Protein AF-A0A6I7XPB6-F1 (afdb_monomer_lite)

pLDDT: mean 85.73, std 12.7, range [32.16, 96.56]

Sequence (117 aa):
MWDAAPVWDRATEDLSVWDRSSEDLSVWDRTAGELAVWDSGAGDLAVWDSASKDLAVWDSAPGDLAVWDSVSEDLAVWDAGSGDLAVWDATPGDLSVWDAASDDLSVWDRAPQPLAA

Secondary structure (DSSP, 8-state):
---SPPEE---SS-EEEEE-SSS-EEEEE--SS-EEEEE-SSS-EEEEESS-SEEEEEE-SBS-EEEEESS-SEEEEEE-SBS-EEEEE-SSSEEEEEE--SS-EEEEE-PPPP---

Radius of gyration: 14.01 Å; chains: 1; bounding box: 43×30×38 Å

Foldseek 3Di:
DQPDDEADDDEQEEDEEEDAAQGEYHYEDEYQEEYHYEEDHEEEYHYHYEHYQEYHYAYAYAYEYAYAYAHYQYYHYHYNYADEYHEAANDCHHYHDDYPYDDYYHYDYNHDDPPDD

Structure (mmCIF, N/CA/C/O backbone):
data_AF-A0A6I7XPB6-F1
#
_entry.id   AF-A0A6I7XPB6-F1
#
loop_
_atom_site.group_PDB
_atom_site.id
_atom_site.type_symbol
_atom_site.label_atom_id
_atom_site.label_alt_id
_atom_site.label_comp_id
_atom_site.label_asym_id
_atom_site.label_entity_id
_atom_site.label_seq_id
_atom_site.pdbx_PDB_ins_code
_atom_site.Cartn_x
_atom_site.Cartn_y
_atom_site.Cartn_z
_atom_site.occupancy
_atom_site.B_iso_or_equiv
_atom_site.auth_seq_id
_atom_site.auth_comp_id
_atom_site.auth_asym_id
_atom_site.auth_atom_id
_atom_site.pdbx_PDB_model_num
ATOM 1 N N . MET A 1 1 ? 19.956 -5.122 -3.335 1.00 32.16 1 MET A N 1
ATOM 2 C CA . MET A 1 1 ? 20.841 -4.086 -2.760 1.00 32.16 1 MET A CA 1
ATOM 3 C C . MET A 1 1 ? 19.928 -2.882 -2.758 1.00 32.16 1 MET A C 1
ATOM 5 O O . MET A 1 1 ? 19.609 -2.437 -3.842 1.00 32.16 1 MET A O 1
ATOM 9 N N . TRP A 1 2 ? 19.330 -2.535 -1.615 1.00 44.88 2 TRP A N 1
ATOM 10 C CA . TRP A 1 2 ? 18.354 -1.441 -1.545 1.00 44.88 2 TRP A CA 1
ATOM 11 C C . TRP A 1 2 ? 19.139 -0.129 -1.655 1.00 44.88 2 TRP A C 1
ATOM 13 O O . TRP A 1 2 ? 19.756 0.292 -0.675 1.00 44.88 2 TRP A O 1
ATOM 23 N N . ASP A 1 3 ? 19.254 0.413 -2.868 1.00 49.19 3 ASP A N 1
ATOM 24 C CA . ASP A 1 3 ? 20.125 1.559 -3.164 1.00 49.19 3 ASP A CA 1
ATOM 25 C C . ASP A 1 3 ? 19.446 2.926 -2.920 1.00 49.19 3 ASP A C 1
ATOM 27 O O . ASP A 1 3 ? 20.149 3.936 -2.825 1.00 49.19 3 ASP A O 1
ATOM 31 N N . ALA A 1 4 ? 18.131 2.971 -2.663 1.00 63.94 4 ALA A N 1
ATOM 32 C CA . ALA A 1 4 ? 17.448 4.192 -2.238 1.00 63.94 4 ALA A CA 1
ATOM 33 C C . ALA A 1 4 ? 17.372 4.323 -0.706 1.00 63.94 4 ALA A C 1
ATOM 35 O O . ALA A 1 4 ? 17.166 3.361 0.040 1.00 63.94 4 ALA A O 1
ATOM 36 N N . ALA A 1 5 ? 17.536 5.550 -0.206 1.00 72.62 5 ALA A N 1
ATOM 37 C CA . ALA A 1 5 ? 17.377 5.834 1.214 1.00 72.62 5 ALA A CA 1
ATOM 38 C C . ALA A 1 5 ? 15.883 5.784 1.604 1.00 72.62 5 ALA A C 1
ATOM 40 O O . ALA A 1 5 ? 15.083 6.468 0.968 1.00 72.62 5 ALA A O 1
ATOM 41 N N . PRO A 1 6 ? 15.500 5.052 2.667 1.00 83.00 6 PRO A N 1
ATOM 42 C CA . PRO A 1 6 ? 14.108 4.968 3.110 1.00 83.00 6 PRO A CA 1
ATOM 43 C C . PRO A 1 6 ? 13.545 6.330 3.541 1.00 83.00 6 PRO A C 1
ATOM 45 O O . PRO A 1 6 ? 14.239 7.121 4.194 1.00 83.00 6 PRO A O 1
ATOM 48 N N . VAL A 1 7 ? 12.267 6.572 3.241 1.00 89.19 7 VAL A N 1
ATOM 49 C CA . VAL A 1 7 ? 11.501 7.706 3.771 1.00 89.19 7 VAL A CA 1
ATOM 50 C C . VAL A 1 7 ? 11.087 7.373 5.200 1.00 89.19 7 VAL A C 1
ATOM 52 O O . VAL A 1 7 ? 10.424 6.371 5.442 1.00 89.19 7 VAL A O 1
ATOM 55 N N . TRP A 1 8 ? 11.490 8.213 6.152 1.00 89.56 8 TRP A N 1
ATOM 56 C CA . TRP A 1 8 ? 11.113 8.077 7.557 1.00 89.56 8 TRP A CA 1
ATOM 57 C C . TRP A 1 8 ? 10.365 9.314 8.007 1.00 89.56 8 TRP A C 1
ATOM 59 O O . TRP A 1 8 ? 10.982 10.380 8.097 1.00 89.56 8 TRP A O 1
ATOM 69 N N . ASP A 1 9 ? 9.110 9.146 8.405 1.00 85.88 9 ASP A N 1
ATOM 70 C CA . ASP A 1 9 ? 8.369 10.202 9.076 1.00 85.88 9 ASP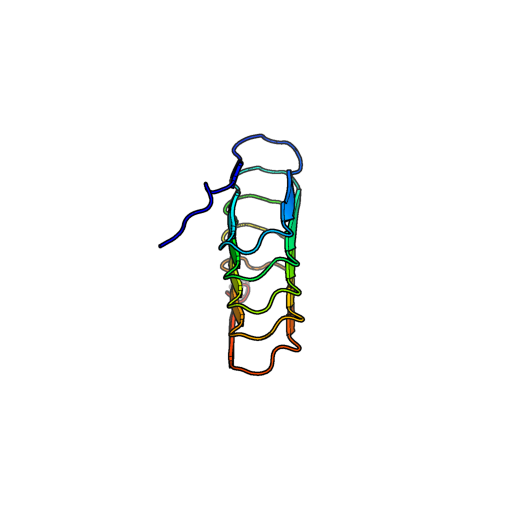 A CA 1
ATOM 71 C C . ASP A 1 9 ? 7.992 9.844 10.519 1.00 85.88 9 ASP A C 1
ATOM 73 O O . ASP A 1 9 ? 7.827 8.688 10.925 1.00 85.88 9 ASP A O 1
ATOM 77 N N . ARG A 1 10 ? 8.000 10.883 11.350 1.00 82.56 10 ARG A N 1
ATOM 78 C CA . ARG A 1 10 ? 7.633 10.868 12.772 1.00 82.56 10 ARG A CA 1
ATOM 79 C C . ARG A 1 10 ? 6.897 12.152 13.168 1.00 82.56 10 ARG A C 1
ATOM 81 O O . ARG A 1 10 ? 6.817 12.447 14.364 1.00 82.56 10 ARG A O 1
ATOM 88 N N . ALA A 1 11 ? 6.471 12.963 12.202 1.00 76.81 11 ALA A N 1
ATOM 89 C CA . ALA A 1 11 ? 5.681 14.154 12.461 1.00 76.81 11 ALA A CA 1
ATOM 90 C C . ALA A 1 11 ? 4.271 13.777 12.956 1.00 76.81 11 ALA A C 1
ATOM 92 O O . ALA A 1 11 ? 3.945 12.617 13.173 1.00 76.81 11 ALA A O 1
ATOM 93 N N . THR A 1 12 ? 3.432 14.769 13.229 1.00 74.81 12 THR A N 1
ATOM 94 C CA . THR A 1 12 ? 2.004 14.554 13.536 1.00 74.81 12 THR A CA 1
ATOM 95 C C . THR A 1 12 ? 1.116 15.133 12.437 1.00 74.81 12 THR A C 1
ATOM 97 O O . THR A 1 12 ? -0.032 15.479 12.695 1.00 74.81 12 THR A O 1
ATOM 100 N N . GLU A 1 13 ? 1.696 15.342 11.262 1.00 84.88 13 GLU A N 1
ATOM 101 C CA . GLU A 1 13 ? 1.070 15.943 10.090 1.00 84.88 13 GLU A CA 1
ATOM 102 C C . GLU A 1 13 ? 0.915 14.862 9.020 1.00 84.88 13 GLU A C 1
ATOM 104 O O . GLU A 1 13 ? 1.476 13.779 9.164 1.00 84.88 13 GLU A O 1
ATOM 109 N N . ASP A 1 14 ? 0.148 15.162 7.977 1.00 90.75 14 ASP A N 1
ATOM 110 C CA . ASP A 1 14 ? -0.077 14.228 6.877 1.00 90.75 14 ASP A CA 1
ATOM 111 C C . ASP A 1 14 ? 1.197 14.079 6.034 1.00 90.75 14 ASP A C 1
ATOM 113 O O . ASP A 1 14 ? 1.869 15.072 5.717 1.00 90.75 14 ASP A O 1
ATOM 117 N N . LEU A 1 15 ? 1.505 12.847 5.629 1.00 90.50 15 LEU A N 1
ATOM 118 C CA . LEU A 1 15 ? 2.636 12.533 4.766 1.00 90.50 15 LEU A CA 1
ATOM 119 C C . LEU A 1 15 ? 2.149 12.110 3.382 1.00 90.50 15 LEU A C 1
ATOM 121 O O . LEU A 1 15 ? 1.293 11.244 3.220 1.00 90.50 15 LEU A O 1
ATOM 125 N N . SER A 1 16 ? 2.752 12.693 2.350 1.00 93.06 16 SER A N 1
ATOM 126 C CA . SER A 1 16 ? 2.578 12.242 0.971 1.00 93.06 16 SER A CA 1
ATOM 127 C C . SER A 1 16 ? 3.930 11.912 0.355 1.00 93.06 16 SER A C 1
ATOM 129 O O . SER A 1 16 ? 4.791 12.787 0.228 1.00 93.06 16 SER A O 1
ATOM 131 N N . VAL A 1 17 ? 4.108 10.656 -0.048 1.00 93.00 17 VAL A N 1
ATOM 132 C CA . VAL A 1 17 ? 5.304 10.159 -0.732 1.00 93.00 17 VAL A CA 1
ATOM 133 C C . VAL A 1 17 ? 4.974 9.898 -2.190 1.00 93.00 17 VAL A C 1
ATOM 135 O O . VAL A 1 17 ? 3.951 9.305 -2.517 1.00 93.00 17 VAL A O 1
ATOM 138 N N . TRP A 1 18 ? 5.863 10.346 -3.070 1.00 94.12 18 TRP A N 1
ATOM 139 C CA . TRP A 1 18 ? 5.773 10.070 -4.492 1.00 94.12 18 TRP A CA 1
ATOM 140 C C . TRP A 1 18 ? 7.120 9.597 -5.011 1.00 94.12 18 TRP A C 1
ATOM 142 O O . TRP A 1 18 ? 8.079 10.374 -4.978 1.00 94.12 18 TRP A O 1
ATOM 152 N N . ASP A 1 19 ? 7.159 8.402 -5.593 1.00 91.75 19 ASP A N 1
ATOM 153 C CA . ASP A 1 19 ? 8.331 7.889 -6.292 1.00 91.75 19 ASP A CA 1
ATOM 154 C C . ASP A 1 19 ? 8.070 7.605 -7.783 1.00 91.75 19 ASP A C 1
ATOM 156 O O . ASP A 1 19 ? 6.951 7.358 -8.244 1.00 91.75 19 ASP A O 1
ATOM 160 N N . ARG A 1 20 ? 9.119 7.815 -8.583 1.00 91.75 20 ARG A N 1
ATOM 161 C CA . ARG A 1 20 ? 9.185 7.477 -10.020 1.00 91.75 20 ARG A CA 1
ATOM 162 C C . ARG A 1 20 ? 10.578 6.969 -10.393 1.00 91.75 20 ARG A C 1
ATOM 164 O O . ARG A 1 20 ? 11.007 7.134 -11.539 1.00 91.75 20 ARG A O 1
ATOM 171 N N . SER A 1 21 ? 11.354 6.541 -9.406 1.00 86.69 21 SER A N 1
ATOM 172 C CA . SER A 1 21 ? 12.738 6.141 -9.602 1.00 86.69 21 SER A CA 1
ATOM 173 C C . SER A 1 21 ? 12.790 4.755 -10.253 1.00 86.69 21 SER A C 1
ATOM 175 O O . SER A 1 21 ? 11.789 4.228 -10.718 1.00 86.69 21 SER A O 1
ATOM 177 N N . SER A 1 22 ? 13.971 4.177 -10.415 1.00 86.25 22 SER A N 1
ATOM 178 C CA . SER A 1 22 ? 14.084 2.768 -10.827 1.00 86.25 22 SER A CA 1
ATOM 179 C C . SER A 1 22 ? 14.816 1.971 -9.754 1.00 86.25 22 SER A C 1
ATOM 181 O O . SER A 1 22 ? 15.638 1.110 -10.063 1.00 86.25 22 SER A O 1
ATOM 183 N N . GLU A 1 23 ? 14.583 2.370 -8.507 1.00 88.69 23 GLU A N 1
ATOM 184 C CA . GLU A 1 23 ? 15.158 1.808 -7.296 1.00 88.69 23 GLU A CA 1
ATOM 185 C C . GLU A 1 23 ? 14.016 1.466 -6.335 1.00 88.69 23 GLU A C 1
ATOM 187 O O . GLU A 1 23 ? 12.958 2.089 -6.385 1.00 88.69 23 GLU A O 1
ATOM 192 N N . ASP A 1 24 ? 14.250 0.497 -5.451 1.00 91.31 24 ASP A N 1
ATOM 193 C CA . ASP A 1 24 ? 13.258 0.080 -4.458 1.00 91.31 24 ASP A CA 1
ATOM 194 C C . ASP A 1 24 ? 12.918 1.233 -3.503 1.00 91.31 24 ASP A C 1
ATOM 196 O O . ASP A 1 24 ? 13.820 1.890 -2.969 1.00 91.31 24 ASP A O 1
ATOM 200 N N . LEU A 1 25 ? 11.634 1.440 -3.213 1.00 91.38 25 LEU A N 1
ATOM 201 C CA . LEU A 1 25 ? 11.170 2.439 -2.257 1.00 91.38 25 LEU A CA 1
ATOM 202 C C . LEU A 1 25 ? 10.777 1.769 -0.939 1.00 91.38 25 LEU A C 1
ATOM 204 O O . LEU A 1 25 ? 10.043 0.788 -0.883 1.00 91.38 25 LEU A O 1
ATOM 208 N N . SER A 1 26 ? 11.229 2.343 0.174 1.00 93.62 26 SER A N 1
ATOM 209 C CA . SER A 1 26 ? 10.759 1.964 1.506 1.00 93.62 26 SER A CA 1
ATOM 210 C C . SER A 1 26 ? 10.237 3.186 2.249 1.00 93.62 26 SER A C 1
ATOM 212 O O . SER A 1 26 ? 10.979 4.152 2.450 1.00 93.62 26 SER A O 1
ATOM 214 N N . VAL A 1 27 ? 8.981 3.131 2.687 1.00 92.69 27 VAL A N 1
ATOM 215 C CA . VAL A 1 27 ? 8.314 4.179 3.466 1.00 92.69 27 VAL A CA 1
ATOM 216 C C . VAL A 1 27 ? 8.016 3.656 4.859 1.00 92.69 27 VAL A C 1
ATOM 218 O O . VAL A 1 27 ? 7.425 2.593 5.028 1.00 92.69 27 VAL A O 1
ATOM 221 N N . TRP A 1 28 ? 8.426 4.421 5.864 1.00 92.56 28 TRP A N 1
ATOM 222 C CA . TRP A 1 28 ? 8.109 4.159 7.255 1.00 92.56 28 TRP A CA 1
ATOM 223 C C . TRP A 1 28 ? 7.438 5.372 7.880 1.00 92.56 28 TRP A C 1
ATOM 225 O O . TRP A 1 28 ? 8.077 6.416 8.060 1.00 92.56 28 TRP A O 1
ATOM 235 N N . ASP A 1 29 ? 6.198 5.181 8.312 1.00 89.56 29 ASP A N 1
ATOM 236 C CA . ASP A 1 29 ? 5.386 6.198 8.961 1.00 89.56 29 ASP A CA 1
ATOM 237 C C . ASP A 1 29 ? 5.021 5.807 10.398 1.00 89.56 29 ASP A C 1
ATOM 239 O O . ASP A 1 29 ? 4.813 4.638 10.729 1.00 89.56 29 ASP A O 1
ATOM 243 N N . ARG A 1 30 ? 5.032 6.796 11.295 1.00 87.06 30 ARG A N 1
ATOM 244 C CA . ARG A 1 30 ? 4.581 6.658 12.695 1.00 87.06 30 ARG A CA 1
ATOM 245 C C . ARG A 1 30 ? 3.812 7.884 13.165 1.00 87.06 30 ARG A C 1
ATOM 247 O O . ARG A 1 30 ? 3.902 8.253 14.343 1.00 87.06 30 ARG A O 1
ATOM 254 N N . THR A 1 31 ? 3.170 8.572 12.240 1.00 78.94 31 THR A N 1
ATOM 255 C CA . THR A 1 31 ? 2.438 9.802 12.507 1.00 78.94 31 THR A CA 1
ATOM 256 C C . THR A 1 31 ? 1.022 9.496 12.969 1.00 78.94 31 THR A C 1
ATOM 258 O O . THR A 1 31 ? 0.643 8.346 13.080 1.00 78.94 31 THR A O 1
ATOM 261 N N . ALA A 1 32 ? 0.256 10.526 13.325 1.00 77.62 32 ALA A N 1
ATOM 262 C CA . ALA A 1 32 ? -1.174 10.398 13.627 1.00 77.62 32 ALA A CA 1
ATOM 263 C C . ALA A 1 32 ? -2.048 11.040 12.528 1.00 77.62 32 ALA A C 1
ATOM 265 O O . ALA A 1 32 ? -3.227 11.330 12.765 1.00 77.62 32 ALA A O 1
ATOM 266 N N . GLY A 1 33 ? -1.429 11.378 11.392 1.00 85.69 33 GLY A N 1
ATOM 267 C CA . GLY A 1 33 ? -2.061 12.005 10.234 1.00 85.69 33 GLY A CA 1
ATOM 268 C C . GLY A 1 33 ? -2.518 10.968 9.215 1.00 85.69 33 GLY A C 1
ATOM 269 O O . GLY A 1 33 ? -2.710 9.802 9.555 1.00 85.69 33 GLY A O 1
ATOM 270 N N . GLU A 1 34 ? -2.722 11.417 7.984 1.00 91.38 34 GLU A N 1
ATOM 271 C CA . GLU A 1 34 ? -2.946 10.553 6.819 1.00 91.38 34 GLU A CA 1
ATOM 272 C C . GLU A 1 34 ? -1.604 10.212 6.146 1.00 91.38 34 GLU A C 1
ATOM 274 O O . GLU A 1 34 ? -0.755 11.095 5.978 1.00 91.38 34 GLU A O 1
ATOM 279 N N . LEU 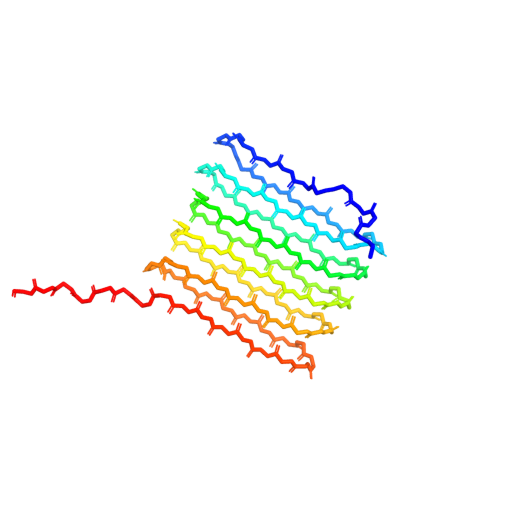A 1 35 ? -1.424 8.958 5.716 1.00 92.62 35 LEU A N 1
ATOM 280 C CA . LEU A 1 35 ? -0.299 8.538 4.878 1.00 92.62 35 LEU A CA 1
ATOM 281 C C . LEU A 1 35 ? -0.791 8.201 3.469 1.00 92.62 35 LEU A C 1
ATOM 283 O O . LEU A 1 35 ? -1.596 7.294 3.271 1.00 92.62 35 LEU A O 1
ATOM 287 N N . ALA A 1 36 ? -0.248 8.896 2.471 1.00 95.00 36 ALA A N 1
ATOM 288 C CA . ALA A 1 36 ? -0.464 8.591 1.062 1.00 95.00 36 ALA A CA 1
ATOM 289 C C . ALA A 1 36 ? 0.863 8.258 0.370 1.00 95.00 36 ALA A C 1
ATOM 291 O O . ALA A 1 36 ? 1.781 9.082 0.344 1.00 95.00 36 ALA A O 1
ATOM 292 N N . VAL A 1 37 ? 0.959 7.077 -0.239 1.00 95.19 37 VAL A N 1
ATOM 293 C CA . VAL A 1 37 ? 2.133 6.643 -1.009 1.00 95.19 37 VAL A CA 1
ATOM 294 C C . VAL A 1 37 ? 1.735 6.383 -2.455 1.00 95.19 37 VAL A C 1
ATOM 296 O O . VAL A 1 37 ? 0.804 5.625 -2.725 1.00 95.19 37 VAL A O 1
ATOM 299 N N . TRP A 1 38 ? 2.453 7.018 -3.382 1.00 96.31 38 TRP A N 1
ATOM 300 C CA . TRP A 1 38 ? 2.350 6.756 -4.813 1.00 96.31 38 TRP A CA 1
ATOM 301 C C . TRP A 1 38 ? 3.668 6.275 -5.379 1.00 96.31 38 TRP A C 1
ATOM 303 O O . TRP A 1 38 ? 4.659 7.009 -5.311 1.00 96.31 38 TRP A O 1
ATOM 313 N N . ASP A 1 39 ? 3.648 5.102 -5.999 1.00 93.38 39 ASP A N 1
ATOM 314 C CA . ASP A 1 39 ? 4.783 4.592 -6.748 1.00 93.38 39 ASP A CA 1
ATOM 315 C C . ASP A 1 39 ? 4.421 4.258 -8.200 1.00 93.38 39 ASP A C 1
ATOM 317 O O . ASP A 1 39 ? 3.351 3.762 -8.561 1.00 93.38 39 ASP A O 1
ATOM 321 N N . SER A 1 40 ? 5.330 4.661 -9.071 1.00 92.31 40 SER A N 1
ATOM 322 C CA . SER A 1 40 ? 5.310 4.402 -10.510 1.00 92.31 40 SER A CA 1
ATOM 323 C C . SER A 1 40 ? 6.722 4.162 -11.042 1.00 92.31 40 SER A C 1
ATOM 325 O O . SER A 1 40 ? 6.960 4.256 -12.252 1.00 92.31 40 SER A O 1
ATOM 327 N N . GLY A 1 41 ? 7.673 3.952 -10.129 1.00 86.44 41 GLY A N 1
ATOM 328 C CA . GLY A 1 41 ? 9.040 3.588 -10.421 1.00 86.44 41 GLY A CA 1
ATOM 329 C C . GLY A 1 41 ? 9.158 2.163 -10.942 1.00 86.44 41 GLY A C 1
ATOM 330 O O . GLY A 1 41 ? 8.177 1.541 -11.312 1.00 86.44 41 GLY A O 1
ATOM 331 N N . ALA A 1 42 ? 10.376 1.659 -11.058 1.00 83.38 42 ALA A N 1
ATOM 332 C CA . ALA A 1 42 ? 10.623 0.236 -11.269 1.00 83.38 42 ALA A CA 1
ATOM 333 C C . ALA A 1 42 ? 11.438 -0.265 -10.080 1.00 83.38 42 ALA A C 1
ATOM 335 O O . ALA A 1 42 ? 12.464 0.339 -9.779 1.00 83.38 42 ALA A O 1
ATOM 336 N N . GLY A 1 43 ? 11.016 -1.346 -9.441 1.00 87.88 43 GLY A N 1
ATOM 337 C CA . GLY A 1 43 ? 11.572 -1.782 -8.161 1.00 87.88 43 GLY A CA 1
ATOM 338 C C . GLY A 1 43 ? 10.464 -2.094 -7.167 1.00 87.88 43 GLY A C 1
ATOM 339 O O . GLY A 1 43 ? 9.291 -1.878 -7.461 1.00 87.88 43 GLY A O 1
ATOM 340 N N . ASP A 1 44 ? 10.856 -2.622 -6.016 1.00 92.75 44 ASP A N 1
ATOM 341 C CA . ASP A 1 44 ? 9.900 -3.068 -5.004 1.00 92.75 44 ASP A CA 1
ATOM 342 C C . ASP A 1 44 ? 9.457 -1.895 -4.117 1.00 92.75 44 ASP A C 1
ATOM 344 O O . ASP A 1 44 ? 10.282 -1.066 -3.707 1.00 92.75 44 ASP A O 1
ATOM 348 N N . LEU A 1 45 ? 8.174 -1.864 -3.749 1.00 93.81 45 LEU A N 1
ATOM 349 C CA . LEU A 1 45 ? 7.623 -0.910 -2.789 1.00 93.81 45 LEU A CA 1
ATOM 350 C C . LEU A 1 45 ? 7.326 -1.605 -1.456 1.00 93.81 45 LEU A C 1
ATOM 352 O O . LEU A 1 45 ? 6.531 -2.536 -1.365 1.00 93.81 45 LEU A O 1
ATOM 356 N N . ALA A 1 46 ? 7.917 -1.094 -0.377 1.00 95.38 46 ALA A N 1
ATOM 357 C CA . ALA A 1 46 ? 7.598 -1.501 0.986 1.00 95.38 46 ALA A CA 1
ATOM 358 C C . ALA A 1 46 ? 7.043 -0.323 1.797 1.00 95.38 46 ALA A C 1
ATOM 360 O O . ALA A 1 46 ? 7.733 0.677 2.009 1.00 95.38 46 ALA A O 1
ATOM 361 N N . VAL A 1 47 ? 5.822 -0.458 2.316 1.00 94.62 47 VAL A N 1
ATOM 362 C CA . VAL A 1 47 ? 5.179 0.536 3.187 1.00 94.62 47 VAL A CA 1
ATOM 363 C C . VAL A 1 47 ? 4.946 -0.055 4.570 1.00 94.62 47 VAL A C 1
ATOM 365 O O . VAL A 1 47 ? 4.354 -1.124 4.715 1.00 94.62 47 VAL A O 1
ATOM 368 N N . TRP A 1 48 ? 5.414 0.656 5.593 1.00 94.31 48 TRP A N 1
ATOM 369 C CA . TRP A 1 48 ? 5.198 0.312 6.992 1.00 94.31 48 TRP A CA 1
ATOM 370 C C . TRP A 1 48 ? 4.557 1.479 7.734 1.00 94.31 48 TRP A C 1
ATOM 372 O O . TRP A 1 48 ? 5.196 2.515 7.934 1.00 94.31 48 TRP A O 1
ATOM 382 N N . ASP A 1 49 ? 3.321 1.282 8.174 1.00 92.00 49 ASP A N 1
ATOM 383 C CA . ASP A 1 49 ? 2.557 2.233 8.972 1.00 92.00 49 ASP A CA 1
ATOM 384 C C . ASP A 1 49 ? 2.273 1.657 10.360 1.00 92.00 49 ASP A C 1
ATOM 386 O O . ASP A 1 49 ? 1.963 0.473 10.535 1.00 92.00 49 ASP A O 1
ATOM 390 N N . SER A 1 50 ? 2.424 2.497 11.381 1.00 87.38 50 SER A N 1
ATOM 391 C CA . SER A 1 50 ? 2.155 2.107 12.757 1.00 87.38 50 SER A CA 1
ATOM 392 C C . SER A 1 50 ? 1.188 3.003 13.513 1.00 87.38 50 SER A C 1
ATOM 394 O O . SER A 1 50 ? 1.051 2.777 14.718 1.00 87.38 50 SER A O 1
ATOM 396 N N . ALA A 1 51 ? 0.644 4.069 12.926 1.00 81.88 51 ALA A N 1
ATOM 397 C CA . ALA A 1 51 ? -0.145 5.040 13.695 1.00 81.88 51 ALA A CA 1
ATOM 398 C C . ALA A 1 51 ? -1.022 6.012 12.881 1.00 81.88 51 ALA A C 1
ATOM 400 O O . ALA A 1 51 ? -1.731 6.800 13.522 1.00 81.88 51 ALA A O 1
ATOM 401 N N . SER A 1 52 ? -1.002 5.991 11.545 1.00 82.19 52 SER A N 1
ATOM 402 C CA . SER A 1 52 ? -1.836 6.898 10.746 1.00 82.19 52 SER A CA 1
ATOM 403 C C . SER A 1 52 ? -3.313 6.635 10.978 1.00 82.19 52 SER A C 1
ATOM 405 O O . SER A 1 52 ? -3.694 5.528 11.346 1.00 82.19 52 SER A O 1
ATOM 407 N N . LYS A 1 53 ? -4.158 7.641 10.752 1.00 87.19 53 LYS A N 1
ATOM 408 C CA . LYS A 1 53 ? -5.613 7.431 10.714 1.00 87.19 53 LYS A CA 1
ATOM 409 C C . LYS A 1 53 ? -6.001 6.644 9.478 1.00 87.19 53 LYS A C 1
ATOM 411 O O . LYS A 1 53 ? -6.640 5.614 9.614 1.00 87.19 53 LYS A O 1
ATOM 416 N N . ASP A 1 54 ? -5.528 7.101 8.325 1.00 90.25 54 ASP A N 1
ATOM 417 C CA . ASP A 1 54 ? -5.828 6.491 7.040 1.00 90.25 54 ASP A CA 1
ATOM 418 C C . ASP A 1 54 ? -4.516 6.233 6.301 1.00 90.25 54 ASP A C 1
ATOM 420 O O . ASP A 1 54 ? -3.655 7.121 6.223 1.00 90.25 54 ASP A O 1
ATOM 424 N N . LEU A 1 55 ? -4.389 5.031 5.742 1.00 93.38 55 LEU A N 1
ATOM 425 C CA . LEU A 1 55 ? -3.290 4.646 4.868 1.00 93.38 55 LEU A CA 1
ATOM 426 C C . LEU A 1 55 ? -3.819 4.379 3.458 1.00 93.38 55 LEU A C 1
ATOM 428 O O . LEU A 1 55 ? -4.617 3.471 3.230 1.00 93.38 55 LEU A O 1
ATOM 432 N N . ALA A 1 56 ? -3.318 5.143 2.491 1.00 95.81 56 ALA A N 1
ATOM 433 C CA . ALA A 1 56 ? -3.560 4.927 1.074 1.00 95.81 56 ALA A CA 1
ATOM 434 C C . ALA A 1 56 ? -2.247 4.621 0.347 1.00 95.81 56 ALA A C 1
ATOM 436 O O . ALA A 1 56 ? -1.346 5.459 0.276 1.00 95.81 56 ALA A O 1
ATOM 437 N N . VAL A 1 57 ? -2.157 3.437 -0.253 1.00 95.75 57 VAL A N 1
ATOM 438 C CA . VAL A 1 57 ? -1.028 3.032 -1.095 1.00 95.75 57 VAL A CA 1
ATOM 439 C C . VAL A 1 57 ? -1.535 2.781 -2.502 1.00 95.75 57 VAL A C 1
ATOM 441 O O . VAL A 1 57 ? -2.476 2.014 -2.698 1.00 95.75 57 VAL A O 1
ATOM 444 N N . TRP A 1 58 ? -0.909 3.417 -3.487 1.00 96.56 58 TRP A N 1
ATOM 445 C CA . TRP A 1 58 ? -1.110 3.058 -4.882 1.00 96.56 58 TRP A CA 1
ATOM 446 C C . TRP A 1 58 ? 0.235 2.837 -5.564 1.00 96.56 58 TRP A C 1
ATOM 448 O O . TRP A 1 58 ? 1.058 3.747 -5.664 1.00 96.56 58 TRP A O 1
ATOM 458 N N . ASP A 1 59 ? 0.407 1.610 -6.046 1.00 94.19 59 ASP A N 1
ATOM 459 C CA . ASP A 1 59 ? 1.527 1.176 -6.858 1.00 94.19 59 ASP A CA 1
ATOM 460 C C . ASP A 1 59 ? 1.110 0.855 -8.305 1.00 94.19 59 ASP A C 1
ATOM 462 O O . ASP A 1 59 ? 0.039 0.318 -8.596 1.00 94.19 59 ASP A O 1
ATOM 466 N N . SER A 1 60 ? 1.951 1.262 -9.243 1.00 92.62 60 SER A N 1
ATOM 467 C CA . SER A 1 60 ? 1.846 0.962 -10.673 1.00 92.62 60 SER A CA 1
ATOM 468 C C . SER A 1 60 ? 3.183 0.510 -11.268 1.00 92.62 60 SER A C 1
ATOM 470 O O . SER A 1 60 ? 3.313 0.411 -12.494 1.00 92.62 60 SER A O 1
ATOM 472 N N . ALA A 1 61 ? 4.177 0.283 -10.411 1.00 87.31 61 ALA A N 1
ATOM 473 C CA . ALA A 1 61 ? 5.519 -0.136 -10.750 1.00 87.31 61 ALA A CA 1
ATOM 474 C C . ALA A 1 61 ? 5.568 -1.617 -11.155 1.00 87.31 61 ALA A C 1
ATOM 476 O O . ALA A 1 61 ? 4.829 -2.450 -10.641 1.00 87.31 61 ALA A O 1
ATOM 477 N N . PRO A 1 62 ? 6.456 -2.012 -12.078 1.00 86.69 62 PRO A N 1
ATOM 478 C CA . PRO A 1 62 ? 6.925 -3.388 -12.108 1.00 86.69 62 PRO A CA 1
ATOM 479 C C . PRO A 1 62 ? 7.828 -3.648 -10.887 1.00 86.69 62 PRO A C 1
ATOM 481 O O . PRO A 1 62 ? 8.886 -3.022 -10.773 1.00 86.69 62 PRO A O 1
ATOM 484 N N . GLY A 1 63 ? 7.427 -4.588 -10.032 1.00 89.75 63 GLY A N 1
ATOM 485 C CA . GLY A 1 63 ? 8.060 -4.913 -8.751 1.00 89.75 63 GLY A CA 1
ATOM 486 C C . GLY A 1 63 ? 7.039 -5.476 -7.762 1.00 89.75 63 GLY A C 1
ATOM 487 O O . GLY A 1 63 ? 5.846 -5.494 -8.064 1.00 89.75 63 GLY A O 1
ATOM 488 N N . ASP A 1 64 ? 7.518 -5.957 -6.615 1.00 93.56 64 ASP A N 1
ATOM 489 C CA . ASP A 1 64 ? 6.650 -6.472 -5.552 1.00 93.56 64 ASP A CA 1
ATOM 490 C C . ASP A 1 64 ? 6.170 -5.331 -4.638 1.00 93.56 64 ASP A C 1
ATOM 492 O O . ASP A 1 64 ? 6.957 -4.461 -4.246 1.00 93.56 64 ASP A O 1
ATOM 496 N N . LEU A 1 65 ? 4.901 -5.384 -4.219 1.00 94.75 65 LEU A N 1
ATOM 497 C CA . LEU A 1 65 ? 4.324 -4.471 -3.233 1.00 94.75 65 LEU A CA 1
ATOM 498 C C . LEU A 1 65 ? 4.100 -5.185 -1.897 1.00 94.75 65 LEU A C 1
ATOM 500 O O . LEU A 1 65 ? 3.326 -6.135 -1.780 1.00 94.75 65 LEU A O 1
ATOM 504 N N . ALA A 1 66 ? 4.717 -4.666 -0.837 1.00 96.00 66 ALA A N 1
ATOM 505 C CA . ALA A 1 66 ? 4.468 -5.078 0.538 1.00 96.00 66 ALA A CA 1
ATOM 506 C C . ALA A 1 66 ? 3.914 -3.919 1.378 1.00 96.00 66 ALA A C 1
ATOM 508 O O . ALA A 1 66 ? 4.585 -2.909 1.590 1.00 96.00 66 ALA A O 1
ATOM 509 N N . VAL A 1 67 ? 2.716 -4.097 1.938 1.00 95.44 67 VAL A N 1
ATOM 510 C CA . VAL A 1 67 ? 2.076 -3.140 2.850 1.00 95.44 67 VAL A CA 1
ATOM 511 C C . VAL A 1 67 ? 1.864 -3.780 4.215 1.00 95.44 67 VAL A C 1
ATOM 513 O O . VAL A 1 67 ? 1.296 -4.867 4.338 1.00 95.44 67 VAL A O 1
ATOM 516 N N . TRP A 1 68 ? 2.325 -3.089 5.252 1.00 95.25 68 TRP A N 1
ATOM 517 C CA . TRP A 1 68 ? 2.139 -3.467 6.646 1.00 95.25 68 TRP A CA 1
ATOM 518 C C . TRP A 1 68 ? 1.501 -2.303 7.398 1.00 95.25 68 TRP A C 1
ATOM 520 O O . TRP A 1 68 ? 2.141 -1.267 7.577 1.00 95.25 68 TRP A O 1
ATOM 530 N N . ASP A 1 69 ? 0.277 -2.500 7.873 1.00 92.31 69 ASP A N 1
ATOM 531 C CA . ASP A 1 69 ? -0.423 -1.560 8.742 1.00 92.31 69 ASP A CA 1
ATOM 532 C C . ASP A 1 69 ? -0.735 -2.207 10.092 1.00 92.31 69 ASP A C 1
ATOM 534 O O . ASP A 1 69 ? -1.167 -3.359 10.199 1.00 92.31 69 ASP A O 1
ATOM 538 N N . SER A 1 70 ? -0.458 -1.461 11.155 1.00 86.44 70 SER A N 1
ATOM 539 C CA . SER A 1 70 ? -0.687 -1.904 12.524 1.00 86.44 70 SER A CA 1
ATOM 540 C C . SER A 1 70 ? -1.820 -1.184 13.246 1.00 86.44 70 SER A C 1
ATOM 542 O O . SER A 1 70 ? -2.274 -1.722 14.263 1.00 86.44 70 SER A O 1
ATOM 544 N N . VAL A 1 71 ? -2.198 0.038 12.844 1.00 79.56 71 VAL A N 1
ATOM 545 C CA . VAL A 1 71 ? -3.032 0.917 13.697 1.00 79.56 71 VAL A CA 1
ATOM 546 C C . VAL A 1 71 ? -4.037 1.801 12.935 1.00 79.56 71 VAL A C 1
ATOM 548 O O . VAL A 1 71 ? -4.866 2.406 13.616 1.00 79.56 71 VAL A O 1
ATOM 551 N N . SER A 1 72 ? -4.036 1.868 11.599 1.00 79.69 72 SER A N 1
ATOM 552 C CA . SER A 1 72 ? -5.014 2.698 10.879 1.00 79.69 72 SER A CA 1
ATOM 553 C C . SER A 1 72 ? -6.483 2.323 11.101 1.00 79.69 72 SER A C 1
ATOM 555 O O . SER A 1 72 ? -6.841 1.212 11.491 1.00 79.69 72 SER A O 1
ATOM 557 N N . GLU A 1 73 ? -7.344 3.331 10.966 1.00 84.31 73 GLU A N 1
ATOM 558 C CA . GLU A 1 73 ? -8.796 3.170 10.925 1.00 84.31 73 GLU A CA 1
ATOM 559 C C . GLU A 1 73 ? -9.213 2.609 9.563 1.00 84.31 73 GLU A C 1
ATOM 561 O O . GLU A 1 73 ? -10.017 1.680 9.533 1.00 84.31 73 GLU A O 1
ATOM 566 N N . ASP A 1 74 ? -8.610 3.113 8.481 1.00 88.62 74 ASP A N 1
ATOM 567 C CA . ASP A 1 74 ? -8.875 2.673 7.112 1.00 88.62 74 ASP A CA 1
ATOM 568 C C . ASP A 1 74 ? -7.565 2.387 6.350 1.00 88.62 74 ASP A C 1
ATOM 570 O O . ASP A 1 74 ? -6.652 3.220 6.304 1.00 88.62 74 ASP A O 1
ATOM 574 N N . LEU A 1 75 ? -7.501 1.227 5.685 1.00 91.94 75 LEU A N 1
ATOM 575 C CA . LEU A 1 75 ? -6.416 0.844 4.781 1.00 91.94 75 LEU A CA 1
ATOM 576 C C . LEU A 1 75 ? -6.946 0.636 3.359 1.00 91.94 75 LEU A C 1
ATOM 578 O O . LEU A 1 75 ? -7.736 -0.270 3.083 1.00 91.94 75 LEU A O 1
ATOM 582 N N . ALA A 1 76 ? -6.445 1.437 2.421 1.00 95.06 76 ALA A N 1
ATOM 583 C CA . ALA A 1 76 ? -6.672 1.276 0.993 1.00 95.06 76 ALA A CA 1
ATOM 584 C C . ALA A 1 76 ? -5.364 0.951 0.260 1.00 95.06 76 ALA A C 1
ATOM 586 O O . ALA A 1 76 ? -4.433 1.756 0.235 1.00 95.06 76 ALA A O 1
ATOM 587 N N . VAL A 1 77 ? -5.318 -0.207 -0.398 1.00 95.25 77 VAL A N 1
ATOM 588 C CA . VAL A 1 77 ? -4.193 -0.628 -1.241 1.00 95.25 77 VAL A CA 1
ATOM 589 C C . VAL A 1 77 ? -4.675 -0.843 -2.666 1.00 95.25 77 VAL A C 1
ATOM 591 O O . VAL A 1 77 ? -5.615 -1.606 -2.910 1.00 95.25 77 VAL A O 1
ATOM 594 N N . TRP A 1 78 ? -4.022 -0.170 -3.607 1.00 96.31 78 TRP A N 1
ATOM 595 C CA . TRP A 1 78 ? -4.245 -0.335 -5.032 1.00 96.31 78 TRP A CA 1
ATOM 596 C C . TRP A 1 78 ? -2.940 -0.712 -5.741 1.00 96.31 78 TRP A C 1
ATOM 598 O O . TRP A 1 78 ? -2.056 0.124 -5.888 1.00 96.31 78 TRP A O 1
ATOM 608 N N . ASP A 1 79 ? -2.850 -1.946 -6.229 1.00 94.56 79 ASP A N 1
ATOM 609 C CA . ASP A 1 79 ? -1.723 -2.416 -7.033 1.00 94.56 79 ASP A CA 1
ATOM 610 C C . ASP A 1 79 ? -2.130 -2.658 -8.492 1.00 94.56 79 ASP A C 1
ATOM 612 O O . ASP A 1 79 ? -3.017 -3.460 -8.791 1.00 94.56 79 ASP A O 1
ATOM 616 N N . ALA A 1 80 ? -1.501 -1.937 -9.415 1.00 92.19 80 ALA A N 1
ATOM 617 C CA . ALA A 1 80 ? -1.624 -2.128 -10.859 1.00 92.19 80 ALA A CA 1
ATOM 618 C C . ALA A 1 80 ? -0.289 -2.519 -11.517 1.00 92.19 80 ALA A C 1
ATOM 620 O O . ALA A 1 80 ? -0.162 -2.425 -12.745 1.00 92.19 80 ALA A O 1
ATOM 621 N N . GLY A 1 81 ? 0.697 -2.883 -10.703 1.00 86.69 81 GLY A N 1
ATOM 622 C CA . GLY A 1 81 ? 2.040 -3.258 -11.086 1.00 86.69 81 GLY A CA 1
ATOM 623 C C . GLY A 1 81 ? 2.146 -4.645 -11.704 1.00 86.69 81 GLY A C 1
ATOM 624 O O . GLY A 1 81 ? 1.170 -5.270 -12.125 1.00 86.69 81 GLY A O 1
ATOM 625 N N . SER A 1 82 ? 3.378 -5.125 -11.810 1.00 82.19 82 SER A N 1
ATOM 626 C CA . SER A 1 82 ? 3.660 -6.511 -12.181 1.00 82.19 82 SER A CA 1
ATOM 627 C C . SER A 1 82 ? 4.661 -7.092 -11.189 1.00 82.19 82 SER A C 1
ATOM 629 O O . SER A 1 82 ? 5.860 -6.847 -11.342 1.00 82.19 82 SER A O 1
ATOM 631 N N . GLY A 1 83 ? 4.136 -7.816 -10.205 1.00 89.88 83 GLY A N 1
ATOM 632 C CA . GLY A 1 83 ? 4.839 -8.511 -9.131 1.00 89.88 83 GLY A CA 1
ATOM 633 C C . GLY A 1 83 ? 3.827 -9.059 -8.122 1.00 89.88 83 GLY A C 1
ATOM 634 O O . GLY A 1 83 ? 2.625 -9.091 -8.408 1.00 89.88 83 GLY A O 1
ATOM 635 N N . ASP A 1 84 ? 4.316 -9.508 -6.971 1.00 93.81 84 ASP A N 1
ATOM 636 C CA . ASP A 1 84 ? 3.478 -10.022 -5.888 1.00 93.81 84 ASP A CA 1
ATOM 637 C C . ASP A 1 84 ? 2.938 -8.881 -5.010 1.00 93.81 84 ASP A C 1
ATOM 639 O O . ASP A 1 84 ? 3.682 -7.977 -4.619 1.00 93.81 84 ASP A O 1
ATOM 643 N N . LEU A 1 85 ? 1.667 -8.980 -4.604 1.00 94.75 85 LEU A N 1
ATOM 644 C CA . LEU A 1 85 ? 1.058 -8.102 -3.604 1.00 94.75 85 LEU A CA 1
ATOM 645 C C . LEU A 1 85 ? 0.926 -8.819 -2.257 1.00 94.75 85 LEU A C 1
ATOM 647 O O . LEU A 1 85 ? 0.179 -9.791 -2.109 1.00 94.75 85 LEU A O 1
ATOM 651 N N . ALA A 1 86 ? 1.574 -8.281 -1.227 1.00 96.00 86 ALA A N 1
ATOM 652 C CA . ALA A 1 86 ? 1.417 -8.703 0.159 1.00 96.00 86 ALA A CA 1
ATOM 653 C C . ALA A 1 86 ? 0.850 -7.571 1.026 1.00 96.00 86 ALA A C 1
ATOM 655 O O . ALA A 1 86 ? 1.502 -6.553 1.245 1.00 96.00 86 ALA A O 1
ATOM 656 N N . VAL A 1 87 ? -0.338 -7.779 1.598 1.00 94.88 87 VAL A N 1
ATOM 657 C CA . VAL A 1 87 ? -0.977 -6.843 2.534 1.00 94.88 87 VAL A CA 1
ATOM 658 C C . VAL A 1 87 ? -1.171 -7.510 3.889 1.00 94.88 87 VAL A C 1
ATOM 660 O O . VAL A 1 87 ? -1.743 -8.600 3.989 1.00 94.88 87 VAL A O 1
ATOM 663 N N . TRP A 1 88 ? -0.704 -6.847 4.941 1.00 94.94 88 TRP A N 1
ATOM 664 C CA . TRP A 1 88 ? -0.921 -7.242 6.326 1.00 94.94 88 TRP A CA 1
ATOM 665 C C . TRP A 1 88 ? -1.534 -6.083 7.101 1.00 94.94 88 TRP A C 1
ATOM 667 O O 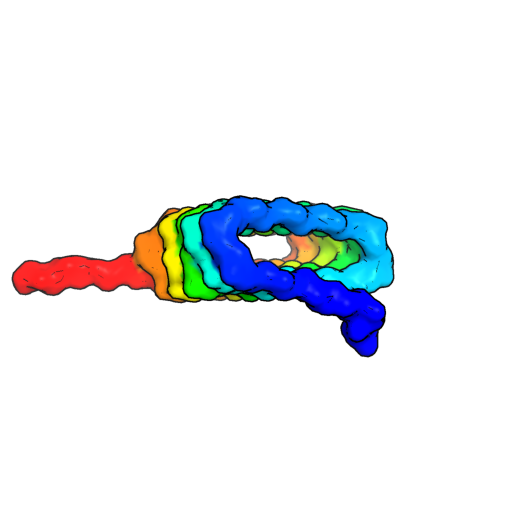. TRP A 1 88 ? -0.887 -5.055 7.289 1.00 94.94 88 TRP A O 1
ATOM 677 N N . ASP A 1 89 ? -2.759 -6.287 7.569 1.00 91.81 89 ASP A N 1
ATOM 678 C CA . ASP A 1 89 ? -3.523 -5.330 8.357 1.00 91.81 89 ASP A CA 1
ATOM 679 C C . ASP A 1 89 ? -3.831 -5.924 9.738 1.00 91.81 89 ASP A C 1
ATOM 681 O O . ASP A 1 89 ? -4.501 -6.955 9.865 1.00 91.81 89 ASP A O 1
ATOM 685 N N . ALA A 1 90 ? -3.298 -5.312 10.797 1.00 88.81 90 ALA A N 1
ATOM 686 C CA . ALA A 1 90 ? -3.546 -5.737 12.178 1.00 88.81 90 ALA A CA 1
ATOM 687 C C . ALA A 1 90 ? -4.689 -5.010 12.879 1.00 88.81 90 ALA A C 1
ATOM 689 O O . ALA A 1 90 ? -4.878 -5.209 14.095 1.00 88.81 90 ALA A O 1
ATOM 690 N N . THR A 1 91 ? -5.421 -4.186 1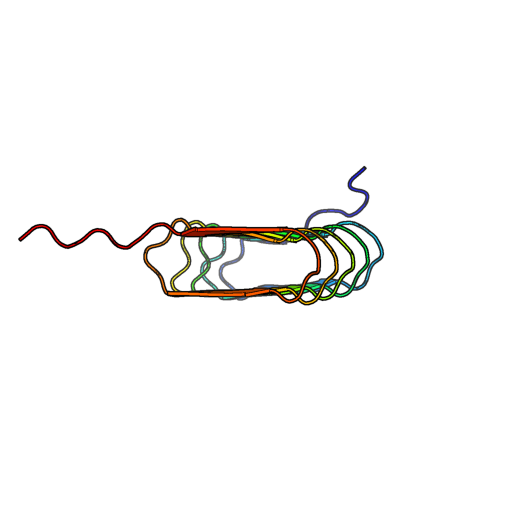2.149 1.00 78.56 91 THR A N 1
ATOM 691 C CA . THR A 1 91 ? -6.452 -3.308 12.673 1.00 78.56 91 THR A CA 1
ATOM 692 C C . THR A 1 91 ? -7.832 -3.925 12.467 1.00 78.56 91 THR A C 1
ATOM 694 O O . THR A 1 91 ? -8.026 -4.771 11.606 1.00 78.56 91 THR A O 1
ATOM 697 N N . PRO A 1 92 ? -8.816 -3.570 13.306 1.00 71.62 92 PRO A N 1
ATOM 698 C CA . PRO A 1 92 ? -10.211 -3.940 13.087 1.00 71.62 92 PRO A CA 1
ATOM 699 C C . PRO A 1 92 ? -10.939 -2.971 12.128 1.00 71.62 92 PRO A C 1
ATOM 701 O O . PRO A 1 92 ? -12.170 -2.900 12.203 1.00 71.62 92 PRO A O 1
ATOM 704 N N . GLY A 1 93 ? -10.190 -2.181 11.352 1.00 79.25 93 GLY A N 1
ATOM 705 C CA . GLY A 1 93 ? -10.658 -1.121 10.464 1.00 79.25 93 GLY A CA 1
ATOM 706 C C . GLY A 1 93 ? -11.233 -1.611 9.135 1.00 79.25 93 GLY A C 1
ATOM 707 O O . GLY A 1 93 ? -11.447 -2.813 8.947 1.00 79.25 93 GLY A O 1
ATOM 708 N N . ASP A 1 94 ? -11.511 -0.680 8.218 1.00 87.31 94 ASP A N 1
ATOM 709 C CA . ASP A 1 94 ? -11.925 -1.034 6.859 1.00 87.31 94 ASP A CA 1
ATOM 710 C C . ASP A 1 94 ? -10.691 -1.299 5.981 1.00 87.31 94 ASP A C 1
ATOM 712 O O . ASP A 1 94 ? -9.928 -0.394 5.646 1.00 87.31 94 ASP A O 1
ATOM 716 N N . LEU A 1 95 ? -10.547 -2.550 5.535 1.00 90.19 95 LEU A N 1
ATOM 717 C CA . LEU A 1 95 ? -9.537 -2.952 4.561 1.00 90.19 95 LEU A CA 1
ATOM 718 C C . LEU A 1 95 ? -10.123 -3.026 3.147 1.00 90.19 95 LEU A C 1
ATOM 720 O O . LEU A 1 95 ? -11.022 -3.822 2.855 1.00 90.19 95 LEU A O 1
ATOM 724 N N . SER A 1 96 ? -9.549 -2.252 2.231 1.00 92.81 96 SER A N 1
ATOM 725 C CA . SER A 1 96 ? -9.826 -2.312 0.796 1.00 92.81 96 SER A CA 1
ATOM 726 C C . SER A 1 96 ? -8.554 -2.628 0.018 1.00 92.81 96 SER A C 1
ATOM 728 O O . SER A 1 96 ? -7.659 -1.796 -0.079 1.00 92.81 96 SER A O 1
ATOM 730 N N . VAL A 1 97 ? -8.495 -3.813 -0.594 1.00 92.69 97 VAL A N 1
ATOM 731 C CA . VAL A 1 97 ? -7.382 -4.220 -1.465 1.00 92.69 97 VAL A CA 1
ATOM 732 C C . VAL A 1 97 ? -7.895 -4.435 -2.882 1.00 92.69 97 VAL A C 1
ATOM 734 O O . VAL A 1 97 ? -8.829 -5.212 -3.108 1.00 92.69 97 VAL A O 1
ATOM 737 N N . TRP A 1 98 ? -7.275 -3.754 -3.840 1.00 95.06 98 TRP A N 1
ATOM 738 C CA . TRP A 1 98 ? -7.416 -4.038 -5.260 1.00 95.06 98 TRP A CA 1
ATOM 739 C C . TRP A 1 98 ? -6.063 -4.391 -5.843 1.00 95.06 98 TRP A C 1
ATOM 741 O O . TRP A 1 98 ? -5.094 -3.663 -5.650 1.00 95.06 98 TRP A O 1
ATOM 751 N N . ASP A 1 99 ? -6.051 -5.468 -6.612 1.00 91.81 99 ASP A N 1
ATOM 752 C CA . ASP A 1 99 ? -4.869 -5.979 -7.277 1.00 91.81 99 ASP A CA 1
ATOM 753 C C . ASP A 1 99 ? -5.210 -6.335 -8.730 1.00 91.81 99 ASP A C 1
ATOM 755 O O . ASP A 1 99 ? -6.184 -7.054 -8.995 1.00 91.81 99 ASP A O 1
ATOM 759 N N . ALA A 1 100 ? -4.440 -5.795 -9.671 1.00 87.94 100 ALA A N 1
ATOM 760 C CA . ALA A 1 100 ? -4.424 -6.232 -11.065 1.00 87.94 100 ALA A CA 1
ATOM 761 C C . ALA A 1 100 ? -3.041 -6.683 -11.536 1.00 87.94 100 ALA A C 1
ATOM 763 O O . ALA A 1 100 ? -2.838 -6.821 -12.751 1.00 87.94 100 ALA A O 1
ATOM 764 N N . ALA A 1 101 ? -2.121 -6.926 -10.605 1.00 77.00 101 ALA A N 1
ATOM 765 C CA . ALA A 1 101 ? -0.864 -7.578 -10.886 1.00 77.00 101 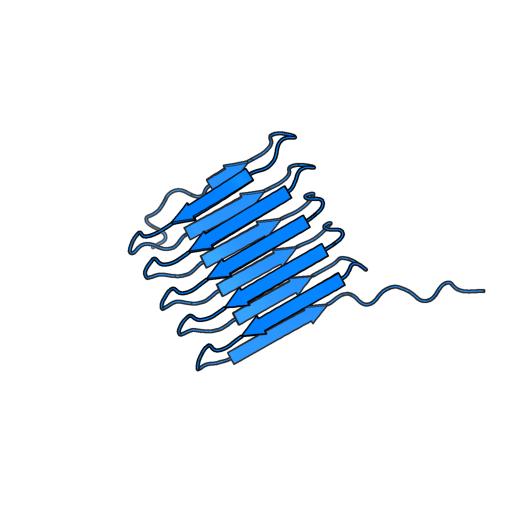ALA A CA 1
ATOM 766 C C . ALA A 1 101 ? -1.083 -9.003 -11.413 1.00 77.00 101 ALA A C 1
ATOM 768 O O . ALA A 1 101 ? -2.180 -9.574 -11.399 1.00 77.00 101 ALA A O 1
ATOM 769 N N . SER A 1 102 ? -0.029 -9.546 -12.019 1.00 68.81 102 SER A N 1
ATOM 770 C CA . SER A 1 102 ? -0.098 -10.807 -12.767 1.00 68.81 102 SER A CA 1
ATOM 771 C C . SER A 1 102 ? 0.333 -12.033 -11.965 1.00 68.81 102 SER A C 1
ATOM 773 O O . SER A 1 102 ? 0.144 -13.145 -12.468 1.00 68.81 102 SER A O 1
ATOM 775 N N . ASP A 1 103 ? 0.898 -11.835 -10.774 1.00 87.00 103 ASP A N 1
ATOM 776 C CA . ASP A 1 103 ? 1.517 -12.884 -9.966 1.00 87.00 103 ASP A CA 1
ATOM 777 C C . ASP A 1 103 ? 0.640 -13.233 -8.742 1.00 87.00 103 ASP A C 1
ATOM 779 O O . ASP A 1 103 ? -0.528 -13.595 -8.938 1.00 87.00 103 ASP A O 1
ATOM 783 N N . ASP A 1 104 ? 1.163 -13.198 -7.510 1.00 92.00 104 ASP A N 1
ATOM 784 C CA . ASP A 1 104 ? 0.444 -13.665 -6.317 1.00 92.00 104 ASP A CA 1
ATOM 785 C C . ASP A 1 104 ? -0.122 -12.529 -5.441 1.00 92.00 104 ASP A C 1
ATOM 787 O O . ASP A 1 104 ? 0.565 -11.580 -5.076 1.00 92.00 104 ASP A O 1
ATOM 791 N N . LEU A 1 105 ? -1.371 -12.708 -4.987 1.00 92.62 105 LEU A N 1
ATOM 792 C CA . LEU A 1 105 ? -2.026 -11.860 -3.984 1.00 92.62 105 LEU A CA 1
ATOM 793 C C . LEU A 1 105 ? -2.102 -12.566 -2.625 1.00 92.62 105 LEU A C 1
ATOM 795 O O . LEU A 1 105 ? -2.767 -13.597 -2.477 1.00 92.62 105 LEU A O 1
ATOM 799 N N . SER A 1 106 ? -1.508 -11.959 -1.601 1.00 94.31 106 SER A N 1
ATOM 800 C CA . SER A 1 106 ? -1.579 -12.397 -0.207 1.00 94.31 106 SER A CA 1
ATOM 801 C C . SER A 1 106 ? -2.133 -11.295 0.691 1.00 94.31 106 SER A C 1
ATOM 803 O O . SER A 1 106 ? -1.466 -10.300 0.945 1.00 94.31 106 SER A O 1
ATOM 805 N N . VAL A 1 107 ? -3.333 -11.504 1.240 1.00 92.06 107 VAL A N 1
ATOM 806 C CA . VAL A 1 107 ? -3.957 -10.572 2.192 1.00 92.06 107 VAL A CA 1
ATOM 807 C C . VAL A 1 107 ? -4.158 -11.257 3.538 1.00 92.06 107 VAL A C 1
ATOM 809 O O . VAL A 1 107 ? -4.790 -12.314 3.629 1.00 92.06 107 VAL A O 1
ATOM 812 N N . TRP A 1 108 ? -3.633 -10.639 4.592 1.00 93.06 108 TRP A N 1
ATOM 813 C CA . TRP A 1 108 ? -3.943 -10.971 5.973 1.00 93.06 108 TRP A CA 1
ATOM 814 C C . TRP A 1 108 ? -4.606 -9.773 6.641 1.00 93.06 108 TRP A C 1
ATOM 816 O O . TRP A 1 108 ? -4.018 -8.702 6.706 1.00 93.06 108 TRP A O 1
ATOM 826 N N . ASP A 1 109 ? -5.807 -9.997 7.156 1.00 87.75 109 ASP A N 1
ATOM 827 C CA . ASP A 1 109 ? -6.612 -8.998 7.850 1.00 87.75 109 ASP A CA 1
ATOM 828 C C . ASP A 1 109 ? -6.999 -9.528 9.232 1.00 87.75 109 ASP A C 1
ATOM 830 O O . ASP A 1 109 ? -7.487 -10.664 9.388 1.00 87.75 109 ASP A O 1
ATOM 834 N N . ARG A 1 110 ? -6.770 -8.714 10.261 1.00 82.50 110 ARG A N 1
ATOM 835 C CA . ARG A 1 110 ? -7.208 -9.005 11.615 1.00 82.50 110 ARG A CA 1
ATOM 836 C C . ARG A 1 110 ? -8.674 -8.619 11.800 1.00 82.50 110 ARG A C 1
ATOM 838 O O . ARG A 1 110 ? -9.006 -7.572 12.338 1.00 82.50 110 ARG A O 1
ATOM 845 N N . ALA A 1 111 ? -9.544 -9.603 11.594 1.00 63.84 111 ALA A N 1
ATOM 846 C CA . ALA A 1 111 ? -10.973 -9.446 11.851 1.00 63.84 111 ALA A CA 1
ATOM 847 C C . ALA A 1 111 ? -11.311 -8.819 13.236 1.00 63.84 111 ALA A C 1
ATOM 849 O O . ALA A 1 111 ? -10.733 -9.218 14.270 1.00 63.84 111 ALA A O 1
ATOM 850 N N . PRO A 1 112 ? -12.310 -7.912 13.295 1.00 58.06 112 PRO A N 1
ATOM 851 C CA . PRO A 1 112 ? -12.785 -7.328 14.541 1.00 58.06 112 PRO A CA 1
ATOM 852 C C . PRO A 1 112 ? -13.258 -8.422 15.502 1.00 58.06 112 PRO A C 1
ATOM 854 O O . PRO A 1 112 ? -13.991 -9.347 15.143 1.00 58.06 112 PRO A O 1
ATOM 857 N N . GLN A 1 113 ? -12.825 -8.326 16.760 1.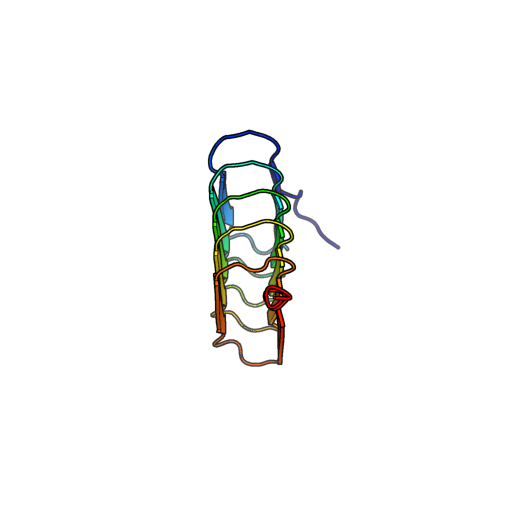00 54.78 113 GLN A N 1
ATOM 858 C CA . GLN A 1 113 ? -13.250 -9.259 17.801 1.00 54.78 113 GLN A CA 1
ATOM 859 C C . GLN A 1 113 ? -14.761 -9.070 18.034 1.00 54.78 113 GLN A C 1
ATOM 861 O O . GLN A 1 113 ? -15.174 -7.945 18.333 1.00 54.78 113 GLN A O 1
ATOM 866 N N . PRO A 1 114 ? -15.607 -10.115 17.947 1.00 53.31 114 PRO A N 1
ATOM 867 C CA . PRO A 1 114 ? -17.000 -9.972 18.344 1.00 53.31 114 PRO A CA 1
ATOM 868 C C . PRO A 1 114 ? -17.045 -9.573 19.823 1.00 53.31 114 PRO A C 1
ATOM 870 O O . PRO A 1 114 ? -16.408 -10.219 20.659 1.00 53.31 114 PRO A O 1
ATOM 873 N N . LEU A 1 115 ? -17.784 -8.506 20.150 1.00 49.31 115 LEU A N 1
ATOM 874 C CA . LEU A 1 115 ? -18.060 -8.129 21.536 1.00 49.31 115 LEU A CA 1
ATOM 875 C C . LEU A 1 115 ? -18.655 -9.346 22.253 1.00 49.31 115 LEU A C 1
ATOM 877 O O . LEU A 1 115 ? -19.772 -9.769 21.951 1.00 49.31 115 LEU A O 1
ATOM 881 N N . ALA A 1 116 ? -17.900 -9.924 23.187 1.00 49.88 116 ALA A N 1
ATOM 882 C CA . ALA A 1 116 ? -18.431 -10.928 24.092 1.00 49.88 116 ALA A CA 1
ATOM 883 C C . ALA A 1 116 ? -19.525 -10.257 24.941 1.00 49.88 116 ALA A C 1
ATOM 885 O O . ALA A 1 116 ? -19.229 -9.349 25.720 1.00 49.88 116 ALA A O 1
ATOM 886 N N . ALA A 1 117 ? -20.778 -10.658 24.712 1.00 47.69 117 ALA A N 1
ATOM 887 C CA . ALA A 1 117 ? -21.939 -10.261 25.508 1.00 47.69 117 ALA A CA 1
ATOM 888 C C . ALA A 1 117 ? -21.947 -10.946 26.881 1.00 47.69 117 ALA A C 1
ATOM 890 O O . ALA A 1 117 ? -21.491 -12.112 26.964 1.00 47.69 117 ALA A O 1
#